Protein AF-A0A7V9UW97-F1 (afdb_monomer)

Radius of gyration: 15.86 Å; Cα contacts (8 Å, |Δi|>4): 150; chains: 1; bounding box: 31×38×50 Å

Secondary structure (DSSP, 8-state):
-TTTTT-GGG-PPP-S--HHHIIIIIGGG-S-EE---SSS--TTHHHHHHTT--EEE---HHHHHHHHSS----EE-SSHHHHHHHHHHHHH-HHHHHHHHHHHHHHHHHHS-HHHH-----

Solvent-accessible surface area (backbone atoms only — not comparable to full-atom values): 7113 Å² total; per-residue (Å²): 107,52,66,85,71,69,43,51,93,80,58,84,87,76,75,94,72,54,74,64,50,42,62,72,62,47,53,74,73,46,75,61,45,75,42,60,45,57,93,62,80,53,71,72,40,51,56,44,16,51,73,35,28,30,35,37,19,20,64,52,57,90,59,48,23,74,77,66,76,46,84,71,61,48,48,64,20,71,47,75,66,43,46,51,49,50,53,51,51,46,70,77,31,65,66,55,35,54,52,36,1,51,48,18,21,51,50,37,59,65,69,65,31,61,84,73,64,60,80,76,92,123

Structure (mmCIF, N/CA/C/O backbone):
data_AF-A0A7V9UW97-F1
#
_entry.id   AF-A0A7V9UW97-F1
#
loop_
_atom_site.group_PDB
_atom_site.id
_atom_site.type_symbol
_atom_site.label_atom_id
_atom_site.label_alt_id
_atom_site.label_comp_id
_atom_site.label_asym_id
_atom_site.label_entity_id
_atom_site.label_seq_id
_atom_site.pdbx_PDB_ins_code
_atom_site.Cartn_x
_atom_site.Cartn_y
_atom_site.Cartn_z
_atom_site.occupancy
_atom_site.B_iso_or_equiv
_atom_site.auth_seq_id
_atom_site.auth_comp_id
_atom_site.auth_asym_id
_atom_site.auth_atom_id
_atom_site.pdbx_PDB_model_num
ATOM 1 N N . ILE A 1 1 ? 0.898 0.277 22.934 1.00 84.12 1 ILE A N 1
ATOM 2 C CA . ILE A 1 1 ? 0.897 1.669 22.395 1.00 84.12 1 ILE A CA 1
ATOM 3 C C . ILE A 1 1 ? -0.499 2.078 21.932 1.00 84.12 1 ILE A C 1
ATOM 5 O O . ILE A 1 1 ? -0.956 3.118 22.378 1.00 84.12 1 ILE A O 1
ATOM 9 N N . ILE A 1 2 ? -1.179 1.269 21.112 1.00 89.50 2 ILE A N 1
ATOM 10 C CA . ILE A 1 2 ? -2.540 1.537 20.605 1.00 89.50 2 ILE A CA 1
ATOM 11 C C . ILE A 1 2 ? -3.542 1.820 21.737 1.00 89.50 2 ILE A C 1
ATOM 13 O O . ILE A 1 2 ? -4.174 2.873 21.736 1.00 89.50 2 ILE A O 1
ATOM 17 N N . GLU A 1 3 ? -3.606 0.945 22.745 1.00 90.12 3 GLU A N 1
ATOM 18 C CA . GLU A 1 3 ? -4.487 1.121 23.913 1.00 90.12 3 GLU A CA 1
ATOM 19 C C . GLU A 1 3 ? -4.168 2.389 24.704 1.00 90.12 3 GLU A C 1
ATOM 21 O O . GLU A 1 3 ? -5.047 3.205 24.960 1.00 90.12 3 GLU A O 1
ATOM 26 N N . ARG A 1 4 ? -2.885 2.605 25.018 1.00 94.56 4 ARG A N 1
ATOM 27 C CA . ARG A 1 4 ? -2.415 3.789 25.754 1.00 94.56 4 ARG A CA 1
ATOM 28 C C . ARG A 1 4 ? -2.756 5.107 25.046 1.00 94.56 4 ARG A C 1
ATOM 30 O O . ARG A 1 4 ? -2.921 6.117 25.714 1.00 94.56 4 ARG A O 1
ATO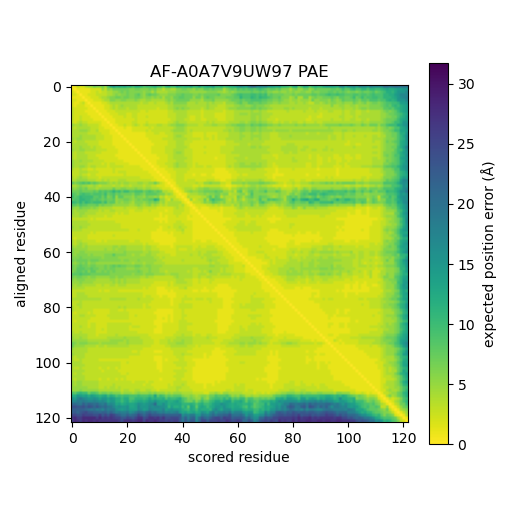M 37 N N . GLN A 1 5 ? -2.828 5.101 23.716 1.00 93.94 5 GLN A N 1
ATOM 38 C CA . GLN A 1 5 ? -3.170 6.272 22.902 1.00 93.94 5 GLN A CA 1
ATOM 39 C C . GLN A 1 5 ? -4.680 6.372 22.600 1.00 93.94 5 GLN A C 1
ATOM 41 O O . GLN A 1 5 ? -5.100 7.281 21.893 1.00 93.94 5 GLN A O 1
ATOM 46 N N . GLY A 1 6 ? -5.508 5.447 23.104 1.00 95.62 6 GLY A N 1
ATOM 47 C CA . GLY A 1 6 ? -6.959 5.463 22.890 1.00 95.62 6 GLY A CA 1
ATOM 48 C C . GLY A 1 6 ? -7.402 5.083 21.472 1.00 95.62 6 GLY A C 1
ATOM 49 O O . GLY A 1 6 ? -8.534 5.379 21.084 1.00 95.62 6 GLY A O 1
ATOM 50 N N . TYR A 1 7 ? -6.541 4.423 20.690 1.00 95.50 7 TYR A N 1
ATOM 51 C CA . TYR A 1 7 ? -6.832 4.060 19.298 1.00 95.50 7 TYR A CA 1
ATOM 52 C C . TYR A 1 7 ? -7.505 2.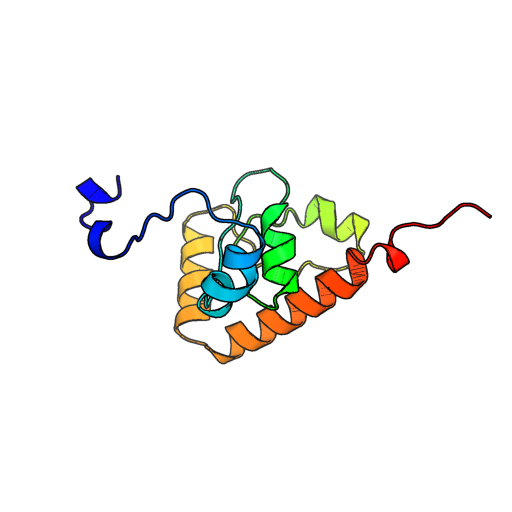696 19.128 1.00 95.50 7 TYR A C 1
ATOM 54 O O . TYR A 1 7 ? -7.884 2.356 18.012 1.00 95.50 7 TYR A O 1
ATOM 62 N N . SER A 1 8 ? -7.711 1.928 20.202 1.00 96.12 8 SER A N 1
ATOM 63 C CA . SER A 1 8 ? -8.255 0.562 20.114 1.00 96.12 8 SER A CA 1
ATOM 64 C C . SER A 1 8 ? -9.595 0.480 19.382 1.00 96.12 8 SER A C 1
ATOM 66 O O . SER A 1 8 ? -9.822 -0.466 18.644 1.00 96.12 8 SER A O 1
ATOM 68 N N . LYS A 1 9 ? -10.458 1.497 19.503 1.00 96.06 9 LYS A N 1
ATOM 69 C CA . LYS A 1 9 ? -11.756 1.543 18.803 1.00 96.06 9 LYS A CA 1
ATOM 70 C C . LYS A 1 9 ? -11.659 1.675 17.275 1.00 96.06 9 LYS A C 1
AT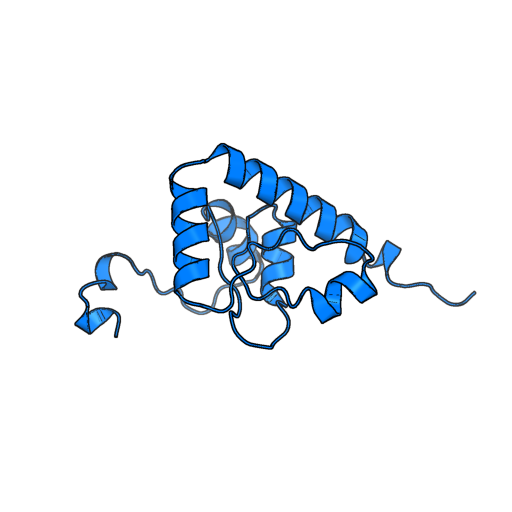OM 72 O O . LYS A 1 9 ? -12.668 1.532 16.597 1.00 96.06 9 LYS A O 1
ATOM 77 N N . PHE A 1 10 ? -10.478 1.992 16.746 1.00 95.00 10 PHE A N 1
ATOM 78 C CA . PHE A 1 10 ? -10.211 2.126 15.311 1.00 95.00 10 PHE A CA 1
ATOM 79 C C . PHE A 1 10 ? -9.410 0.947 14.749 1.00 95.00 10 PHE A C 1
ATOM 81 O O . PHE A 1 10 ? -9.084 0.943 13.566 1.00 95.00 10 PHE A O 1
ATOM 88 N N . VAL A 1 11 ? -9.059 -0.031 15.588 1.00 95.12 11 VAL A N 1
ATOM 89 C CA . VAL A 1 11 ? -8.240 -1.180 15.202 1.00 95.12 11 VAL A CA 1
ATOM 90 C C . VAL A 1 11 ? -9.060 -2.444 15.395 1.00 95.12 11 VAL A C 1
ATOM 92 O O . VAL A 1 11 ? -9.481 -2.757 16.505 1.00 95.12 11 VAL A O 1
ATOM 95 N N . THR A 1 12 ? -9.262 -3.184 14.309 1.00 94.56 12 THR A N 1
ATOM 96 C CA . THR A 1 12 ? -9.803 -4.544 14.362 1.00 94.56 12 THR A CA 1
ATOM 97 C C . THR A 1 12 ? -8.649 -5.515 14.176 1.00 94.56 12 THR A C 1
ATOM 99 O O . THR A 1 12 ? -7.967 -5.469 13.155 1.00 94.56 12 THR A O 1
ATOM 102 N N . TRP A 1 13 ? -8.419 -6.372 15.169 1.00 94.38 13 TRP A N 1
ATOM 103 C CA . TRP A 1 13 ? -7.454 -7.461 15.065 1.00 94.38 13 TRP A CA 1
ATOM 104 C C . TRP A 1 13 ? -8.158 -8.683 14.493 1.00 94.38 13 TRP A C 1
ATOM 106 O O . TRP A 1 13 ? -9.126 -9.166 15.078 1.00 94.38 13 TRP A O 1
ATOM 116 N N . LEU A 1 14 ? -7.674 -9.162 13.355 1.00 93.62 14 LEU A N 1
ATOM 117 C CA . LEU A 1 14 ? -8.099 -10.433 12.787 1.00 93.62 14 LEU A CA 1
ATOM 118 C C . LEU A 1 14 ? -7.131 -11.519 13.260 1.00 93.62 14 LEU A C 1
ATOM 120 O O . LEU A 1 14 ? -5.941 -11.254 13.442 1.00 93.62 14 LEU A O 1
ATOM 124 N N . GLY A 1 15 ? -7.660 -12.716 13.514 1.00 94.75 15 GLY A N 1
ATOM 125 C CA . GLY A 1 15 ? -6.839 -13.893 13.783 1.00 94.75 15 GLY A CA 1
ATOM 126 C C . GLY A 1 15 ? -6.124 -14.375 12.521 1.00 94.75 15 GLY A C 1
ATOM 127 O O . GLY A 1 15 ? -6.006 -13.652 11.532 1.00 94.75 15 GLY A O 1
ATOM 128 N N . GLU A 1 16 ? -5.665 -15.623 12.545 1.00 95.81 16 GLU A N 1
ATOM 129 C CA . GLU A 1 16 ? -5.259 -16.292 11.312 1.00 95.81 16 GLU A CA 1
ATOM 130 C C . GLU A 1 16 ? -6.461 -16.393 10.366 1.00 95.81 16 GLU A C 1
ATOM 132 O O . GLU A 1 16 ? -7.551 -16.787 10.782 1.00 95.81 16 GLU A O 1
ATOM 137 N N . VAL A 1 17 ? -6.251 -16.009 9.109 1.00 94.12 17 VAL A N 1
ATOM 138 C CA . VAL A 1 17 ? -7.255 -16.066 8.044 1.00 94.12 17 VAL A CA 1
ATOM 139 C C . VAL A 1 17 ? -6.709 -16.894 6.896 1.00 94.12 17 VAL A C 1
ATOM 141 O O . VAL A 1 17 ? -5.502 -16.909 6.637 1.00 94.12 17 VAL A O 1
ATOM 144 N N . SER A 1 18 ? -7.601 -17.579 6.189 1.00 95.06 18 SER A N 1
ATOM 145 C CA . SER A 1 18 ? -7.206 -18.291 4.976 1.00 95.06 18 SER A CA 1
ATOM 146 C C . SER A 1 18 ? -6.837 -17.307 3.861 1.00 95.06 18 SER A C 1
ATOM 148 O O . SER A 1 18 ? -7.267 -16.152 3.848 1.00 95.06 18 SER A O 1
ATOM 150 N N . GLN A 1 19 ? -6.059 -17.775 2.885 1.00 91.75 19 GLN A N 1
ATOM 151 C CA . GLN A 1 19 ? -5.731 -16.975 1.705 1.00 91.75 19 GLN A CA 1
ATOM 152 C C . GLN A 1 19 ? -6.993 -16.576 0.916 1.00 91.75 19 GLN A C 1
ATOM 154 O O . GLN A 1 19 ? -7.078 -15.460 0.408 1.00 91.75 19 GLN A O 1
ATOM 159 N N . ASP A 1 20 ? -7.975 -17.477 0.846 1.00 94.12 20 ASP A N 1
ATOM 160 C CA . ASP A 1 20 ? -9.255 -17.241 0.177 1.00 94.12 20 ASP A CA 1
ATOM 161 C C . ASP A 1 20 ? -10.048 -16.118 0.862 1.00 94.12 20 ASP A C 1
ATOM 163 O O . ASP A 1 20 ? -10.411 -15.137 0.219 1.00 94.12 20 ASP A O 1
ATOM 167 N N . GLU A 1 21 ? -10.200 -16.194 2.186 1.00 95.25 21 GLU A N 1
ATOM 168 C CA . GLU A 1 21 ? -10.859 -15.159 2.994 1.00 95.25 21 GLU A CA 1
ATOM 169 C C . GLU A 1 21 ? -10.147 -13.804 2.870 1.00 95.25 21 GLU A C 1
ATOM 171 O O . GLU A 1 21 ? -10.780 -12.759 2.687 1.00 95.25 21 GLU A O 1
ATOM 176 N N . LEU A 1 22 ? -8.809 -13.807 2.902 1.00 91.81 22 LEU A N 1
ATOM 177 C CA . LEU A 1 22 ? -8.029 -12.588 2.723 1.00 91.81 22 LEU A CA 1
ATOM 178 C C . LEU A 1 22 ? -8.374 -11.901 1.396 1.00 91.81 22 LEU A C 1
ATOM 180 O O . LEU A 1 22 ? -8.658 -10.701 1.390 1.00 91.81 22 LEU A O 1
ATOM 184 N N . PHE A 1 23 ? -8.379 -12.636 0.284 1.00 92.00 23 PHE A N 1
ATOM 185 C CA . PHE A 1 23 ? -8.533 -12.036 -1.043 1.00 92.00 23 PHE A CA 1
ATOM 186 C C . PHE A 1 23 ? -9.978 -11.841 -1.501 1.00 92.00 23 PHE A C 1
ATOM 188 O O . PHE A 1 23 ? -10.228 -10.903 -2.259 1.00 92.00 23 PHE A O 1
ATOM 195 N N . ASN A 1 24 ? -10.922 -12.652 -1.027 1.00 93.44 24 ASN A N 1
ATOM 196 C CA . ASN A 1 24 ? -12.324 -12.561 -1.434 1.00 93.44 24 ASN A CA 1
ATOM 197 C C . ASN A 1 24 ? -13.176 -11.727 -0.470 1.00 93.44 24 ASN A C 1
ATOM 199 O O . ASN A 1 24 ? -14.129 -11.088 -0.917 1.00 93.44 24 ASN A O 1
ATOM 203 N N . ASP A 1 25 ? -12.811 -11.648 0.815 1.00 93.94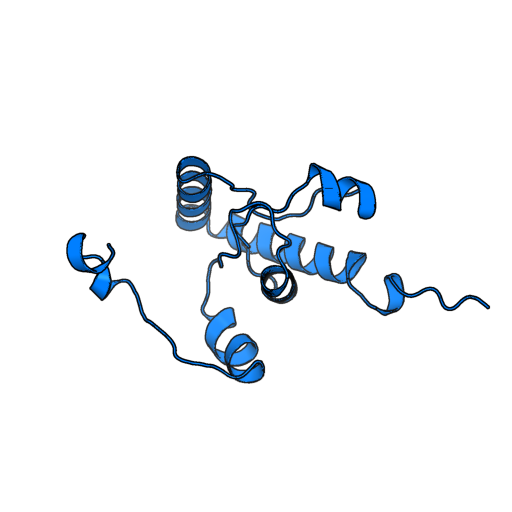 25 ASP A N 1
ATOM 204 C CA . ASP A 1 25 ? -13.644 -10.980 1.821 1.00 93.94 25 ASP A CA 1
ATOM 205 C C . ASP A 1 25 ? -13.010 -9.730 2.426 1.00 93.94 25 ASP A C 1
ATOM 207 O O . ASP A 1 25 ? -13.724 -8.753 2.692 1.00 93.94 25 ASP A O 1
ATOM 211 N N . ILE A 1 26 ? -11.699 -9.748 2.682 1.00 93.88 26 ILE A N 1
ATOM 212 C CA . ILE A 1 26 ? -11.012 -8.680 3.424 1.00 93.88 26 ILE A CA 1
ATOM 213 C C . ILE A 1 26 ? -10.467 -7.616 2.468 1.00 93.88 26 ILE A C 1
ATOM 215 O O . ILE A 1 26 ? -10.915 -6.469 2.505 1.00 93.88 26 ILE A O 1
ATOM 219 N N . VAL A 1 27 ? -9.546 -7.986 1.574 1.00 93.31 27 VAL A N 1
ATOM 220 C CA . VAL A 1 27 ? -8.877 -7.067 0.632 1.00 93.31 27 VAL A CA 1
ATOM 221 C C . VAL A 1 27 ? -9.858 -6.271 -0.244 1.00 93.31 27 VAL A C 1
ATOM 223 O O . VAL A 1 27 ? -9.610 -5.082 -0.477 1.00 93.31 27 VAL A O 1
ATOM 226 N N . PRO A 1 28 ? -11.005 -6.820 -0.693 1.00 93.06 28 PRO A N 1
ATOM 227 C CA . PRO A 1 28 ? -11.984 -6.039 -1.446 1.00 93.06 28 PRO A CA 1
ATOM 228 C C . PRO A 1 28 ? -12.588 -4.873 -0.657 1.00 93.06 28 PRO A C 1
ATOM 230 O O . PRO A 1 28 ? -13.005 -3.897 -1.277 1.00 93.06 28 PRO A O 1
ATOM 233 N N . LYS A 1 29 ? -12.593 -4.929 0.680 1.00 93.25 29 LYS A N 1
ATOM 234 C CA . LYS A 1 29 ? -13.075 -3.854 1.564 1.00 93.25 29 LYS A CA 1
ATOM 235 C C . LYS A 1 29 ? -11.968 -2.866 1.957 1.00 93.25 29 LYS A C 1
ATOM 237 O O . LYS A 1 29 ? -12.254 -1.866 2.610 1.00 93.25 29 LYS A O 1
ATOM 242 N N . CYS A 1 30 ? -10.716 -3.136 1.587 1.00 92.94 30 CYS A N 1
ATOM 243 C CA . CYS A 1 30 ? -9.582 -2.266 1.875 1.00 92.94 30 CYS A CA 1
ATOM 244 C C . CYS A 1 30 ? -9.431 -1.178 0.804 1.00 92.94 30 CYS A C 1
ATOM 246 O O . CYS A 1 30 ? -9.365 -1.468 -0.389 1.00 92.94 30 CYS A O 1
ATOM 248 N N . ASP A 1 31 ? -9.292 0.072 1.245 1.00 95.00 31 ASP A N 1
ATOM 249 C CA . ASP A 1 31 ? -8.950 1.204 0.375 1.00 95.00 31 ASP A CA 1
ATOM 250 C C . ASP A 1 31 ? -7.443 1.262 0.061 1.00 95.00 31 ASP A C 1
ATOM 252 O O . ASP A 1 31 ? -7.030 1.674 -1.020 1.00 95.00 31 ASP A O 1
ATOM 256 N N . VAL A 1 32 ? -6.620 0.859 1.030 1.00 95.75 32 VAL A N 1
ATOM 257 C CA . VAL A 1 32 ? -5.154 0.852 0.993 1.00 95.75 32 VAL A CA 1
ATOM 258 C C . VAL A 1 32 ? -4.657 -0.216 1.963 1.00 95.75 32 VAL A C 1
ATOM 260 O O . VAL A 1 32 ? -5.302 -0.458 2.987 1.00 95.75 32 VAL A O 1
ATOM 263 N N . ALA A 1 33 ? -3.517 -0.838 1.669 1.00 95.81 33 ALA A N 1
ATOM 264 C CA . ALA A 1 33 ? -2.844 -1.725 2.613 1.00 95.81 33 ALA A CA 1
ATOM 265 C C . ALA A 1 33 ? -1.430 -1.246 2.943 1.00 95.81 33 ALA A C 1
ATOM 267 O O . ALA A 1 33 ? -0.846 -0.410 2.250 1.00 95.81 33 ALA A O 1
ATOM 268 N N . PHE A 1 34 ? -0.886 -1.837 4.000 1.00 95.12 34 PHE A N 1
ATOM 269 C CA . PHE A 1 34 ? 0.498 -1.681 4.412 1.00 95.12 34 PHE A CA 1
ATOM 270 C C . PHE A 1 34 ? 1.223 -3.017 4.294 1.00 95.12 34 PHE A C 1
ATOM 272 O O . PHE A 1 34 ? 0.649 -4.061 4.600 1.00 95.12 34 PHE A O 1
ATOM 279 N N . ASP A 1 35 ? 2.493 -2.962 3.915 1.00 93.19 35 ASP A N 1
ATOM 280 C CA . ASP A 1 35 ? 3.459 -4.039 4.143 1.00 93.19 35 ASP A CA 1
ATOM 281 C C . ASP A 1 35 ? 4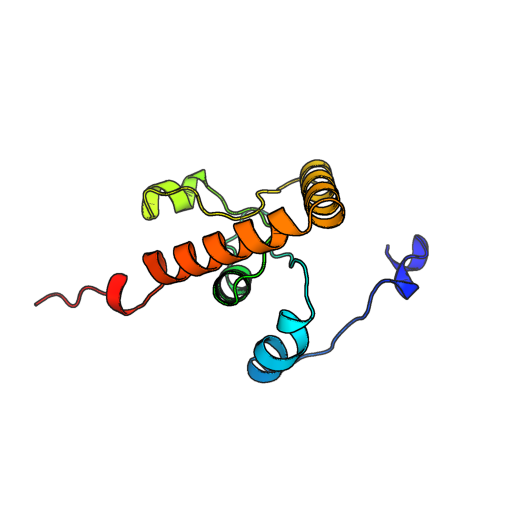.662 -3.442 4.897 1.00 93.19 35 ASP A C 1
ATOM 283 O O . ASP A 1 35 ? 4.612 -2.309 5.389 1.00 93.19 35 ASP A O 1
ATOM 287 N N . GLN A 1 36 ? 5.738 -4.203 5.043 1.00 90.56 36 GLN A N 1
ATOM 288 C CA . GLN A 1 36 ? 6.929 -3.806 5.764 1.00 90.56 36 GLN A CA 1
ATOM 289 C C . GLN A 1 36 ? 7.450 -2.431 5.298 1.00 90.56 36 GLN A C 1
ATOM 291 O O . GLN A 1 36 ? 7.599 -2.138 4.111 1.00 90.56 36 GLN A O 1
ATOM 296 N N . LEU A 1 37 ? 7.733 -1.580 6.282 1.00 93.44 37 LEU A N 1
ATOM 297 C CA . LEU A 1 37 ? 8.315 -0.242 6.108 1.00 93.44 37 LEU A CA 1
ATOM 298 C C . LEU A 1 37 ? 9.833 -0.251 6.368 1.00 93.44 37 LEU A C 1
ATOM 300 O O . LEU A 1 37 ? 10.462 0.797 6.481 1.00 93.44 37 LEU A O 1
ATOM 304 N N . GLY A 1 38 ? 10.409 -1.443 6.543 1.00 88.44 38 GLY A N 1
ATOM 305 C CA . GLY A 1 38 ? 11.814 -1.668 6.859 1.00 88.44 38 GLY A CA 1
ATOM 306 C C . GLY A 1 38 ? 12.650 -1.933 5.609 1.00 88.44 38 GLY A C 1
ATOM 307 O O . GLY A 1 38 ? 12.325 -1.498 4.514 1.00 88.44 38 GLY A O 1
ATOM 308 N N . GLY A 1 39 ? 13.769 -2.636 5.769 1.00 83.81 39 GLY A N 1
ATOM 309 C CA . GLY A 1 39 ? 14.678 -2.955 4.663 1.00 83.81 39 GLY A CA 1
ATOM 310 C C . GLY A 1 39 ? 14.369 -4.262 3.928 1.00 83.81 39 GLY A C 1
ATOM 311 O O . GLY A 1 39 ? 15.239 -4.745 3.212 1.00 83.81 39 GLY A O 1
ATOM 312 N N . GLN A 1 40 ? 13.212 -4.887 4.144 1.00 82.12 40 GLN A N 1
ATOM 313 C CA . GLN A 1 40 ? 12.935 -6.231 3.619 1.00 82.12 40 GLN A CA 1
ATOM 314 C C . GLN A 1 40 ? 12.257 -6.172 2.242 1.00 82.12 40 GLN A C 1
ATOM 316 O O . GLN A 1 40 ? 1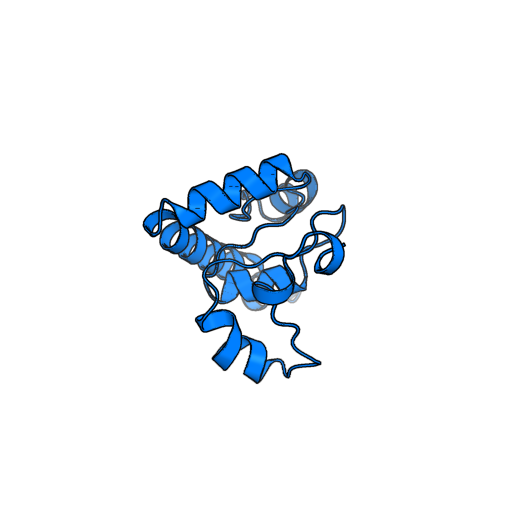2.139 -5.105 1.644 1.00 82.12 40 GLN A O 1
ATOM 321 N N . TRP A 1 41 ? 11.868 -7.325 1.701 1.00 79.88 41 TRP A N 1
ATOM 322 C CA . TRP A 1 41 ? 11.039 -7.401 0.498 1.00 79.88 41 TRP A CA 1
ATOM 323 C C . TRP A 1 41 ? 9.547 -7.395 0.864 1.00 79.88 41 TRP A C 1
ATOM 325 O O . TRP A 1 41 ? 9.154 -7.935 1.896 1.00 79.88 41 TRP A O 1
ATOM 335 N N . ILE A 1 42 ? 8.718 -6.794 0.008 1.00 81.31 42 ILE A N 1
ATOM 336 C CA . ILE A 1 42 ? 7.255 -6.679 0.146 1.00 81.31 42 ILE A CA 1
ATOM 337 C C . ILE A 1 42 ? 6.515 -7.934 -0.355 1.00 81.31 42 ILE A C 1
ATOM 339 O O . ILE A 1 42 ? 5.737 -7.887 -1.309 1.00 81.31 42 ILE A O 1
ATOM 343 N N . GLY A 1 43 ? 6.809 -9.088 0.249 1.00 82.31 43 GLY A N 1
ATOM 344 C CA . GLY A 1 43 ? 6.304 -10.385 -0.218 1.00 82.31 43 GLY A CA 1
ATOM 345 C C . GLY A 1 43 ? 4.772 -10.463 -0.268 1.00 82.31 43 GLY A C 1
ATOM 346 O O . GLY A 1 43 ? 4.204 -10.764 -1.315 1.00 82.31 43 GLY A O 1
ATOM 347 N N . ALA A 1 44 ? 4.090 -10.152 0.840 1.00 83.12 44 ALA A N 1
ATOM 348 C CA . ALA A 1 44 ? 2.625 -10.192 0.899 1.00 83.12 44 ALA A CA 1
ATOM 349 C C . ALA A 1 44 ? 1.979 -9.016 0.144 1.00 83.12 44 ALA A C 1
ATOM 351 O O . ALA A 1 44 ? 0.904 -9.154 -0.445 1.00 83.12 44 ALA A O 1
ATOM 352 N N . GLY A 1 45 ? 2.659 -7.869 0.115 1.00 91.12 45 GLY A N 1
ATOM 353 C CA . GLY A 1 45 ? 2.228 -6.667 -0.582 1.00 91.12 45 GLY A CA 1
ATOM 354 C C . GLY A 1 45 ? 2.054 -6.857 -2.089 1.00 91.12 45 GLY A C 1
ATOM 355 O O . GLY A 1 45 ? 1.150 -6.259 -2.670 1.00 91.12 45 GLY A O 1
ATOM 356 N N . ALA A 1 46 ? 2.829 -7.747 -2.717 1.00 90.94 46 ALA A N 1
ATOM 357 C CA . ALA A 1 46 ? 2.670 -8.073 -4.134 1.00 90.94 46 ALA A CA 1
ATOM 358 C C . ALA A 1 46 ? 1.264 -8.610 -4.466 1.00 90.94 46 ALA A C 1
ATOM 360 O O . ALA A 1 46 ? 0.694 -8.253 -5.497 1.00 90.94 46 ALA A O 1
ATOM 361 N N . PHE A 1 47 ? 0.652 -9.405 -3.580 1.00 92.12 47 PHE A N 1
ATOM 362 C CA . PHE A 1 47 ? -0.710 -9.901 -3.798 1.00 92.12 47 PHE A CA 1
ATOM 363 C C . PHE A 1 47 ? -1.76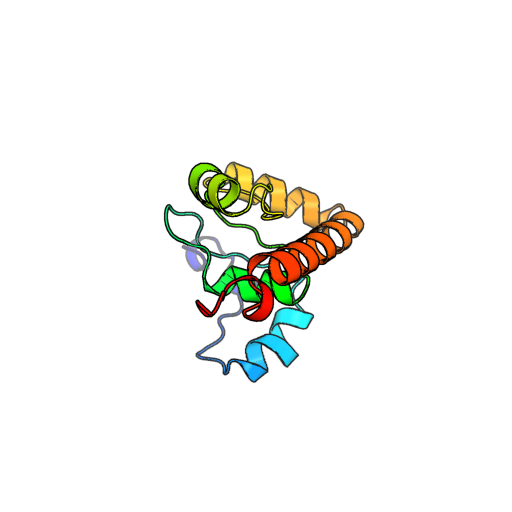0 -8.794 -3.669 1.00 92.12 47 PHE A C 1
ATOM 365 O O . PHE A 1 47 ? -2.725 -8.758 -4.428 1.00 92.12 47 PHE A O 1
ATOM 372 N N . ILE A 1 48 ? -1.555 -7.855 -2.745 1.00 94.94 48 ILE A N 1
ATOM 373 C CA . ILE A 1 48 ? -2.422 -6.680 -2.602 1.00 94.94 48 ILE A CA 1
ATOM 374 C C . ILE A 1 48 ? -2.387 -5.835 -3.879 1.00 94.94 48 ILE A C 1
ATOM 376 O O . ILE A 1 48 ? -3.431 -5.457 -4.415 1.00 94.94 48 ILE A O 1
ATOM 380 N N . MET A 1 49 ? -1.181 -5.595 -4.395 1.00 95.56 49 MET A N 1
ATOM 381 C CA . MET A 1 49 ? -0.972 -4.900 -5.660 1.00 95.56 49 MET A CA 1
ATOM 382 C C . MET A 1 49 ? -1.641 -5.645 -6.826 1.00 95.56 49 MET A C 1
ATOM 384 O O . MET A 1 49 ? -2.314 -5.014 -7.638 1.00 95.56 49 MET A O 1
ATOM 388 N N . ALA A 1 50 ? -1.551 -6.981 -6.871 1.00 93.94 50 ALA A N 1
ATOM 389 C CA . ALA A 1 50 ? -2.216 -7.817 -7.879 1.00 93.94 50 ALA A CA 1
ATOM 390 C C . ALA A 1 50 ? -3.748 -7.665 -7.871 1.00 93.94 50 ALA A C 1
ATOM 392 O O . ALA A 1 50 ? -4.391 -7.674 -8.924 1.00 93.94 50 ALA A O 1
ATOM 393 N N . MET A 1 51 ? -4.333 -7.478 -6.684 1.00 94.12 51 MET A N 1
ATOM 394 C CA . MET A 1 51 ? -5.764 -7.214 -6.498 1.00 94.12 51 MET A CA 1
ATOM 395 C C . MET A 1 51 ? -6.166 -5.775 -6.848 1.00 94.12 51 MET A C 1
ATOM 397 O O . MET A 1 51 ? -7.341 -5.419 -6.760 1.00 94.12 51 MET A O 1
ATOM 401 N N . GLY A 1 52 ? -5.215 -4.945 -7.277 1.00 95.69 52 GLY A N 1
ATOM 402 C CA . GLY A 1 52 ? -5.456 -3.566 -7.675 1.00 95.69 52 GLY A CA 1
ATOM 403 C C . GLY A 1 52 ? -5.684 -2.628 -6.495 1.00 95.69 52 GLY A C 1
ATOM 404 O O . GLY A 1 52 ? -6.456 -1.675 -6.605 1.00 95.69 52 GLY A O 1
ATOM 405 N N . ARG A 1 53 ? -5.049 -2.903 -5.351 1.00 96.19 53 ARG A N 1
ATOM 406 C CA . ARG A 1 53 ? -5.089 -2.031 -4.174 1.00 96.19 53 ARG A CA 1
ATOM 407 C C . ARG A 1 53 ? -3.749 -1.309 -3.990 1.00 96.19 53 ARG A C 1
ATOM 409 O O . ARG A 1 53 ? -2.708 -1.955 -4.107 1.00 96.19 53 ARG A O 1
ATOM 416 N N . PRO A 1 54 ? -3.754 0.002 -3.679 1.00 97.38 54 PRO A N 1
ATOM 417 C CA . PRO A 1 54 ? -2.538 0.719 -3.315 1.00 97.38 54 PRO A CA 1
ATOM 418 C C . PRO A 1 54 ? -1.835 0.078 -2.117 1.00 97.38 54 PRO A C 1
ATOM 420 O O . PRO A 1 54 ? -2.481 -0.292 -1.129 1.00 97.38 54 PRO A O 1
ATOM 423 N N . LEU A 1 55 ? -0.507 0.013 -2.190 1.00 97.62 55 LEU A N 1
ATOM 424 C CA . LEU A 1 55 ? 0.343 -0.510 -1.128 1.00 97.62 55 LEU A CA 1
ATOM 425 C C . LEU A 1 55 ? 1.277 0.582 -0.605 1.00 97.62 55 LEU A C 1
ATOM 427 O O . LEU A 1 55 ? 2.098 1.094 -1.362 1.00 97.62 55 LEU A O 1
ATOM 431 N N . ILE A 1 56 ? 1.186 0.908 0.686 1.00 97.88 56 ILE A N 1
ATOM 432 C CA . ILE A 1 56 ? 2.177 1.737 1.383 1.00 97.88 56 ILE A CA 1
ATOM 433 C C . ILE A 1 56 ? 3.230 0.817 1.993 1.00 97.88 56 ILE A C 1
ATOM 435 O O . ILE A 1 56 ? 2.937 0.036 2.899 1.00 97.88 56 ILE A O 1
ATOM 439 N N . ALA A 1 57 ? 4.457 0.904 1.495 1.00 97.06 57 ALA A N 1
ATOM 440 C CA . ALA A 1 57 ? 5.561 0.068 1.947 1.00 97.06 57 ALA A CA 1
ATOM 441 C C . ALA A 1 57 ? 6.909 0.710 1.606 1.00 97.06 57 ALA A C 1
ATOM 443 O O . ALA A 1 57 ? 6.974 1.672 0.835 1.00 97.06 57 ALA A O 1
ATOM 444 N N . ASN A 1 58 ? 7.996 0.133 2.118 1.00 95.56 58 ASN A N 1
ATOM 445 C CA . ASN A 1 58 ? 9.315 0.401 1.563 1.00 95.56 58 ASN A CA 1
ATOM 446 C C . ASN A 1 58 ? 9.563 -0.549 0.384 1.00 95.56 58 ASN A C 1
ATOM 448 O O . ASN A 1 58 ? 9.987 -1.691 0.562 1.00 95.56 58 ASN A O 1
ATOM 452 N N . GLY A 1 59 ? 9.288 -0.062 -0.824 1.00 91.81 59 GLY A N 1
ATOM 453 C CA . GLY A 1 59 ? 9.420 -0.794 -2.078 1.00 91.81 59 GLY A CA 1
ATOM 454 C C . GLY A 1 59 ? 10.859 -1.010 -2.545 1.00 91.81 59 GLY A C 1
ATOM 455 O O . GLY A 1 59 ? 11.034 -1.660 -3.567 1.00 91.81 59 GLY A O 1
ATOM 456 N N . ARG A 1 60 ? 11.872 -0.497 -1.824 1.00 91.31 60 ARG A N 1
ATOM 457 C CA . ARG A 1 60 ? 13.310 -0.639 -2.143 1.00 91.31 60 ARG A CA 1
ATOM 458 C C . ARG A 1 60 ? 13.609 -0.389 -3.637 1.00 91.31 60 ARG A C 1
ATOM 460 O O . ARG A 1 60 ? 14.142 -1.284 -4.306 1.00 91.31 60 ARG A O 1
ATOM 467 N N . PRO A 1 61 ? 13.235 0.782 -4.188 1.00 89.75 61 PRO A N 1
ATOM 468 C CA . PRO A 1 61 ? 13.374 1.069 -5.616 1.00 89.75 61 PRO A CA 1
ATOM 469 C C . PRO A 1 61 ? 14.807 0.860 -6.125 1.00 89.75 61 PRO A C 1
ATOM 471 O O . PRO A 1 61 ? 15.014 0.326 -7.209 1.00 89.75 61 PRO A O 1
ATOM 474 N N . GLU A 1 62 ? 15.811 1.137 -5.293 1.00 89.62 62 GLU A N 1
ATOM 475 C CA . GLU A 1 62 ? 17.222 0.932 -5.616 1.00 89.62 62 GLU A CA 1
ATOM 476 C C . GLU A 1 62 ? 17.608 -0.533 -5.891 1.00 89.62 62 GLU A C 1
ATOM 478 O O . GLU A 1 62 ? 18.665 -0.790 -6.463 1.00 89.62 62 GLU A O 1
ATOM 483 N N . ILE A 1 63 ? 16.769 -1.492 -5.488 1.00 87.06 63 ILE A N 1
ATOM 484 C CA . ILE A 1 63 ? 16.922 -2.917 -5.801 1.00 87.06 63 ILE A CA 1
ATOM 485 C C . ILE A 1 63 ? 16.008 -3.293 -6.969 1.00 87.06 63 ILE A C 1
ATOM 487 O O . ILE A 1 63 ? 16.467 -3.829 -7.976 1.00 87.06 63 ILE A O 1
ATOM 491 N N . PHE A 1 64 ? 14.704 -3.046 -6.831 1.00 84.56 64 PHE A N 1
ATOM 492 C CA . PHE A 1 64 ? 13.707 -3.637 -7.728 1.00 84.56 64 PHE A CA 1
ATOM 493 C C . PHE A 1 64 ? 13.567 -2.904 -9.060 1.00 84.56 64 PHE A C 1
ATOM 495 O O . PHE A 1 64 ? 13.268 -3.547 -10.067 1.00 84.56 64 PHE A O 1
ATOM 502 N N . GLU A 1 65 ? 13.843 -1.602 -9.118 1.00 90.56 65 GLU A N 1
ATOM 503 C CA . GLU A 1 65 ? 13.828 -0.872 -10.391 1.00 90.56 65 GLU A CA 1
ATOM 504 C C . GLU A 1 65 ? 14.964 -1.328 -11.299 1.00 90.56 65 GLU A C 1
ATOM 506 O O . GLU A 1 65 ? 14.781 -1.427 -12.507 1.00 90.56 65 GLU A O 1
ATOM 511 N N . HIS A 1 66 ? 16.123 -1.686 -10.735 1.00 87.38 66 HIS A N 1
ATOM 512 C CA . HIS A 1 66 ? 17.221 -2.238 -11.527 1.00 87.38 66 HIS A CA 1
ATOM 513 C C . HIS A 1 66 ? 16.858 -3.595 -12.149 1.00 87.38 66 HIS A C 1
ATOM 515 O O . HIS A 1 66 ? 17.261 -3.886 -13.272 1.00 87.38 66 HIS A O 1
ATOM 521 N N . LEU A 1 67 ? 16.072 -4.409 -11.436 1.00 85.00 67 LEU A N 1
ATOM 522 C CA . LEU A 1 67 ? 15.628 -5.724 -11.907 1.00 85.00 67 LEU A CA 1
ATOM 523 C C . LEU A 1 67 ? 14.497 -5.633 -12.938 1.00 85.00 67 LEU A C 1
ATOM 525 O O . LEU A 1 67 ? 14.464 -6.418 -13.879 1.00 85.00 67 LEU A O 1
ATOM 529 N N . THR A 1 68 ? 13.567 -4.697 -12.751 1.00 87.56 68 THR A N 1
ATOM 530 C CA . THR A 1 68 ? 12.352 -4.583 -13.578 1.00 87.56 68 THR A CA 1
ATOM 531 C C . THR A 1 68 ? 12.460 -3.529 -14.681 1.00 87.56 68 THR A C 1
ATOM 533 O O . THR A 1 68 ? 11.649 -3.512 -15.606 1.00 87.56 68 THR A O 1
ATOM 536 N N . GLY A 1 69 ? 13.456 -2.644 -14.607 1.00 90.69 69 GLY A N 1
ATOM 537 C CA . GLY A 1 69 ? 13.611 -1.495 -15.501 1.00 90.69 69 GLY A CA 1
ATOM 538 C C . GLY A 1 69 ? 12.516 -0.434 -15.342 1.00 90.69 69 GLY A C 1
ATOM 539 O O . GLY A 1 69 ? 12.397 0.444 -16.195 1.00 90.69 69 GLY A O 1
ATOM 540 N N . GLU A 1 70 ? 11.693 -0.521 -14.295 1.00 92.12 70 GLU A N 1
ATOM 541 C CA . GLU A 1 70 ? 10.511 0.312 -14.092 1.00 92.12 70 GLU A CA 1
ATOM 542 C C . GLU A 1 70 ? 10.304 0.623 -12.606 1.00 92.12 70 GLU A C 1
ATOM 544 O O . GLU A 1 70 ? 10.484 -0.235 -11.743 1.00 92.12 70 GLU A O 1
ATOM 549 N N . VAL A 1 71 ? 9.880 1.856 -12.322 1.00 92.06 71 VAL A N 1
ATOM 550 C CA . VAL A 1 71 ? 9.493 2.299 -10.978 1.00 92.06 71 VAL A CA 1
ATOM 551 C C . VAL A 1 71 ? 8.263 1.519 -10.523 1.00 92.06 71 VAL A C 1
ATOM 553 O O . VAL A 1 71 ? 7.215 1.566 -11.166 1.00 92.06 71 VAL A O 1
ATOM 556 N N . SER A 1 72 ? 8.375 0.819 -9.395 1.00 93.38 72 SER A N 1
ATOM 557 C CA . SER A 1 72 ? 7.228 0.135 -8.799 1.00 93.38 72 SER A CA 1
ATOM 558 C C . SER A 1 72 ? 6.197 1.159 -8.303 1.00 93.38 72 SER A C 1
ATOM 560 O O . SER A 1 72 ? 6.575 2.094 -7.594 1.00 93.38 72 SER A O 1
ATOM 562 N N . PRO A 1 73 ? 4.891 0.990 -8.586 1.00 96.25 73 PRO A N 1
ATOM 563 C CA . PRO A 1 73 ? 3.833 1.918 -8.168 1.00 96.25 73 PRO A CA 1
ATOM 564 C C . PRO A 1 73 ? 3.469 1.786 -6.676 1.00 96.25 73 PRO A C 1
ATOM 566 O O . PRO A 1 73 ? 2.351 2.089 -6.259 1.00 96.25 73 PRO A O 1
ATOM 569 N N . VAL A 1 74 ? 4.410 1.324 -5.852 1.00 96.62 74 VAL A N 1
ATOM 570 C CA . VAL A 1 74 ? 4.295 1.326 -4.395 1.00 96.62 74 VAL A CA 1
ATOM 571 C C . VAL A 1 74 ? 4.254 2.772 -3.907 1.00 96.62 74 VAL A C 1
ATOM 573 O O . VAL A 1 74 ? 5.045 3.621 -4.321 1.00 96.62 74 VAL A O 1
ATOM 576 N N . CYS A 1 75 ? 3.361 3.050 -2.961 1.00 97.69 75 CYS A N 1
ATOM 577 C CA . CYS A 1 75 ? 3.355 4.286 -2.193 1.00 97.69 75 CYS A CA 1
ATOM 578 C C . CYS A 1 75 ? 4.567 4.281 -1.247 1.00 97.69 75 CYS A C 1
ATOM 580 O O . CYS A 1 75 ? 4.452 3.930 -0.071 1.00 97.69 75 CYS A O 1
ATOM 582 N N . GLN A 1 76 ? 5.740 4.613 -1.795 1.00 96.69 76 GLN A N 1
ATOM 583 C CA . GLN A 1 76 ? 7.037 4.492 -1.133 1.00 96.69 76 GLN A CA 1
ATOM 584 C C . GLN A 1 76 ? 7.052 5.227 0.213 1.00 96.69 76 GLN A C 1
ATOM 586 O O . GLN A 1 76 ? 6.823 6.439 0.268 1.00 96.69 76 GLN A O 1
ATOM 591 N N . ALA A 1 77 ? 7.339 4.492 1.289 1.00 97.38 77 ALA A N 1
ATOM 592 C CA . ALA A 1 77 ? 7.463 5.027 2.639 1.00 97.38 77 ALA A CA 1
ATOM 593 C C . ALA A 1 77 ? 8.407 4.176 3.504 1.00 97.38 77 ALA A C 1
ATOM 595 O O . ALA A 1 77 ? 8.235 2.965 3.626 1.00 97.38 77 ALA A O 1
ATOM 596 N N . ALA A 1 78 ? 9.362 4.829 4.165 1.00 95.94 78 ALA A N 1
ATOM 597 C CA . ALA A 1 78 ? 10.250 4.239 5.171 1.00 95.94 78 ALA A CA 1
ATOM 598 C C . ALA A 1 78 ? 10.170 4.973 6.525 1.00 95.94 78 ALA A C 1
ATOM 600 O O . ALA A 1 78 ? 10.746 4.542 7.524 1.00 95.94 78 ALA A O 1
ATOM 601 N N . THR A 1 79 ? 9.445 6.092 6.576 1.00 96.25 79 THR A N 1
ATOM 602 C CA . THR A 1 79 ? 9.305 6.942 7.758 1.00 96.25 79 THR A CA 1
ATOM 603 C C . THR A 1 79 ? 7.835 7.228 8.086 1.00 96.25 79 THR A C 1
ATOM 605 O O . THR A 1 79 ? 6.975 7.223 7.201 1.00 96.25 79 THR A O 1
ATOM 608 N N . PRO A 1 80 ? 7.510 7.568 9.350 1.00 96.12 80 PRO A N 1
ATOM 609 C CA . PRO A 1 80 ? 6.157 7.987 9.721 1.00 96.12 80 PRO A CA 1
ATOM 610 C C . PRO A 1 80 ? 5.647 9.206 8.936 1.00 96.12 80 PRO A C 1
ATOM 612 O O . PRO A 1 80 ? 4.446 9.328 8.702 1.00 96.12 80 PRO A O 1
ATOM 615 N N . GLY A 1 81 ? 6.549 10.110 8.532 1.00 98.31 81 GLY A N 1
ATOM 616 C CA . GLY A 1 81 ? 6.205 11.287 7.733 1.00 98.31 81 GLY A CA 1
ATOM 617 C C . GLY A 1 81 ? 5.691 10.913 6.344 1.00 98.31 81 GLY A C 1
ATOM 618 O O . GLY A 1 81 ? 4.644 11.406 5.928 1.00 98.31 81 GLY A O 1
ATOM 619 N N . GLU A 1 82 ? 6.371 9.987 5.669 1.00 98.12 82 GLU A N 1
ATOM 620 C CA . GLU A 1 82 ? 5.968 9.478 4.351 1.00 98.12 82 GLU A CA 1
ATOM 621 C C . GLU A 1 82 ? 4.678 8.656 4.432 1.00 98.12 82 GLU A C 1
ATOM 623 O O . GLU A 1 82 ? 3.783 8.827 3.606 1.00 98.12 82 GLU A O 1
ATOM 628 N N . VAL A 1 83 ? 4.520 7.837 5.479 1.00 97.94 83 VAL A N 1
ATOM 629 C CA . VAL A 1 83 ? 3.256 7.132 5.746 1.00 97.94 83 VAL A CA 1
ATOM 630 C C . VAL A 1 83 ? 2.101 8.125 5.895 1.00 97.94 83 VAL A C 1
ATOM 632 O O . VAL A 1 83 ? 1.050 7.967 5.274 1.00 97.94 83 VAL A O 1
ATOM 635 N N . CYS A 1 84 ? 2.291 9.176 6.696 1.00 98.12 84 CYS A N 1
ATOM 636 C CA . CYS A 1 84 ? 1.277 10.205 6.916 1.00 98.12 84 CYS A CA 1
ATOM 637 C C . CYS A 1 84 ? 0.944 10.971 5.627 1.00 98.12 84 CYS A C 1
ATOM 639 O O . CYS A 1 84 ? -0.225 11.271 5.376 1.00 98.12 84 CYS A O 1
ATOM 641 N N . PHE A 1 85 ? 1.950 11.260 4.798 1.00 98.19 85 PHE A N 1
ATOM 642 C CA . PHE A 1 85 ? 1.757 11.869 3.485 1.00 98.19 85 PHE A CA 1
ATOM 643 C C . PHE A 1 85 ? 0.839 11.014 2.602 1.00 98.19 85 PHE A C 1
ATOM 645 O O . PHE A 1 85 ? -0.180 11.517 2.124 1.00 98.19 85 PHE A O 1
ATOM 652 N N . TRP A 1 86 ? 1.142 9.722 2.445 1.00 98.12 86 TRP A N 1
ATOM 653 C CA . TRP A 1 86 ? 0.346 8.828 1.603 1.00 98.12 86 TRP A CA 1
ATOM 654 C C . TRP A 1 86 ? -1.062 8.601 2.141 1.00 98.12 86 TRP A C 1
ATOM 656 O O . TRP A 1 86 ? -2.019 8.689 1.376 1.00 98.12 86 TRP A O 1
ATOM 666 N N . LEU A 1 87 ? -1.216 8.399 3.452 1.00 97.19 87 LEU A N 1
ATOM 667 C CA . LEU A 1 87 ? -2.536 8.276 4.074 1.00 97.19 87 LEU A CA 1
ATOM 668 C C . LEU A 1 87 ? -3.409 9.503 3.799 1.00 97.19 87 LEU A C 1
ATOM 670 O O . LEU A 1 87 ? -4.564 9.355 3.412 1.00 97.19 87 LEU A O 1
ATOM 674 N N . LYS A 1 88 ? -2.862 10.716 3.953 1.00 97.94 88 LYS A N 1
ATOM 675 C CA . LYS A 1 88 ? -3.595 11.952 3.646 1.00 97.94 88 LYS A CA 1
ATOM 676 C C . LYS A 1 88 ? -3.948 12.036 2.167 1.00 97.94 88 LYS A C 1
ATOM 678 O O . LYS A 1 88 ? -5.099 12.314 1.844 1.00 97.94 88 LYS A O 1
ATOM 683 N N . LYS A 1 89 ? -2.982 11.784 1.282 1.00 97.75 89 LYS A N 1
ATOM 684 C CA . LYS A 1 89 ? -3.192 11.852 -0.167 1.00 97.75 89 LYS A CA 1
ATOM 685 C C . LYS A 1 89 ? -4.327 10.922 -0.608 1.00 97.75 89 LYS A C 1
ATOM 687 O O . LYS A 1 89 ? -5.261 11.378 -1.253 1.00 97.75 89 LYS A O 1
ATOM 692 N N . LEU A 1 90 ? -4.290 9.659 -0.184 1.00 96.81 90 LEU A N 1
ATOM 693 C CA . LEU A 1 90 ? -5.298 8.655 -0.542 1.00 96.81 90 LEU A CA 1
ATOM 694 C C . LEU A 1 90 ? -6.653 8.903 0.139 1.00 96.81 90 LEU A C 1
ATOM 696 O O . LEU A 1 90 ? -7.695 8.596 -0.432 1.00 96.81 90 LEU A O 1
ATOM 700 N N . TYR A 1 91 ? -6.661 9.478 1.344 1.00 96.06 91 TYR A N 1
ATOM 701 C CA . TYR A 1 91 ? -7.901 9.838 2.032 1.00 96.06 91 TYR A CA 1
ATOM 702 C C . TYR A 1 91 ? -8.654 10.969 1.321 1.00 96.06 91 TYR A C 1
ATOM 704 O O . TYR A 1 91 ? -9.875 10.904 1.181 1.00 96.06 91 TYR A O 1
ATOM 712 N N . PHE A 1 92 ? -7.937 12.004 0.873 1.00 97.06 92 PHE A N 1
ATOM 713 C CA . PHE A 1 92 ? -8.549 13.167 0.227 1.00 97.06 92 PHE A CA 1
ATOM 714 C C . PHE A 1 92 ? -8.802 12.976 -1.271 1.00 97.06 92 PHE A C 1
ATOM 716 O O . PHE A 1 92 ? -9.684 13.641 -1.810 1.00 97.06 92 PHE A O 1
ATOM 723 N N . ASP A 1 93 ? -8.080 12.069 -1.933 1.00 95.75 93 ASP A N 1
ATOM 724 C CA . ASP A 1 93 ? -8.220 11.816 -3.365 1.00 95.75 93 ASP A CA 1
ATOM 725 C C . ASP A 1 93 ? -8.506 10.337 -3.664 1.00 95.75 93 ASP A C 1
ATOM 727 O O . ASP A 1 93 ? -7.617 9.492 -3.779 1.00 95.75 93 ASP A O 1
ATOM 731 N N . ARG A 1 94 ? -9.795 10.025 -3.839 1.00 93.00 94 ARG A N 1
ATOM 732 C CA . ARG A 1 94 ? -10.247 8.679 -4.218 1.00 93.00 94 ARG A CA 1
ATOM 733 C C . ARG A 1 94 ? -9.894 8.314 -5.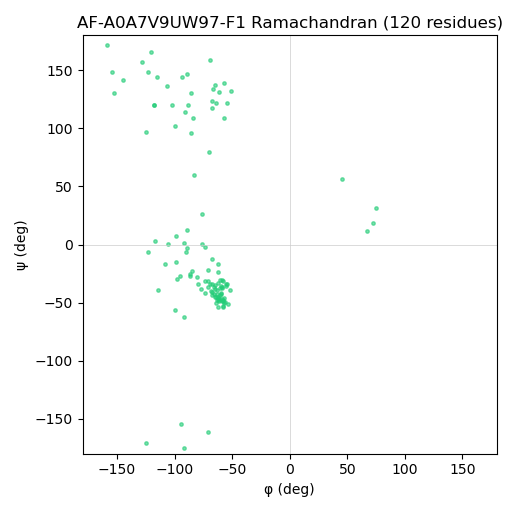660 1.00 93.00 94 ARG A C 1
ATOM 735 O O . ARG A 1 94 ? -9.835 7.128 -5.977 1.00 93.00 94 ARG A O 1
ATOM 742 N N . THR A 1 95 ? -9.657 9.293 -6.535 1.00 96.62 95 THR A N 1
ATOM 743 C CA . THR A 1 95 ? -9.222 9.006 -7.910 1.00 96.62 95 THR A CA 1
ATOM 744 C C . THR A 1 95 ? -7.804 8.448 -7.912 1.00 96.62 95 THR A C 1
ATOM 746 O O . THR A 1 95 ? -7.512 7.510 -8.655 1.00 96.62 95 THR A O 1
ATOM 749 N N . GLU A 1 96 ? -6.972 8.921 -6.984 1.00 96.62 96 GLU A N 1
ATOM 750 C CA . GLU A 1 96 ? -5.608 8.443 -6.800 1.00 96.62 96 GLU A CA 1
ATOM 751 C C . GLU A 1 96 ? -5.553 6.983 -6.330 1.00 96.62 96 GLU A C 1
ATOM 753 O O . GLU A 1 96 ? -4.711 6.220 -6.801 1.00 96.62 96 GLU A O 1
ATOM 758 N N . ILE A 1 97 ? -6.492 6.553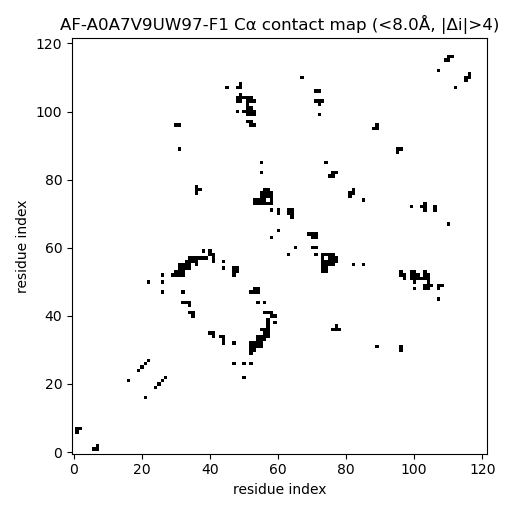 -5.476 1.00 96.56 97 ILE A N 1
ATOM 759 C CA . ILE A 1 97 ? -6.621 5.139 -5.079 1.00 96.56 97 ILE A CA 1
ATOM 760 C C . ILE A 1 97 ? -6.834 4.252 -6.308 1.00 96.56 97 ILE A C 1
ATOM 762 O O . ILE A 1 97 ? -6.144 3.247 -6.473 1.00 96.56 97 ILE A O 1
ATOM 766 N N . ASN A 1 98 ? -7.768 4.630 -7.184 1.00 96.56 98 ASN A N 1
ATOM 767 C CA . ASN A 1 98 ? -8.083 3.845 -8.377 1.00 96.56 98 ASN A CA 1
ATOM 768 C C . ASN A 1 98 ? -6.921 3.835 -9.375 1.00 96.56 98 ASN A C 1
ATOM 770 O O . ASN A 1 98 ? -6.611 2.788 -9.942 1.00 96.56 98 ASN A O 1
ATOM 774 N N . ARG A 1 99 ? -6.264 4.985 -9.571 1.00 98.00 99 ARG A N 1
ATOM 775 C CA . ARG A 1 99 ? -5.113 5.112 -10.471 1.00 98.00 99 ARG A CA 1
ATOM 776 C C . ARG A 1 99 ? -3.952 4.230 -10.012 1.00 98.00 99 ARG A C 1
ATOM 778 O O . ARG A 1 99 ? -3.498 3.384 -10.777 1.00 98.00 99 ARG A O 1
ATOM 785 N N . ILE A 1 100 ? -3.526 4.374 -8.755 1.00 98.12 100 ILE A N 1
ATOM 786 C CA . ILE A 1 100 ? -2.416 3.595 -8.186 1.00 98.12 100 ILE A CA 1
ATOM 787 C C . ILE A 1 100 ? -2.771 2.110 -8.121 1.00 98.12 100 ILE A C 1
ATOM 789 O O . ILE A 1 100 ? -1.924 1.265 -8.395 1.00 98.12 100 ILE A O 1
ATOM 793 N N . GLY A 1 101 ? -4.021 1.774 -7.795 1.00 97.38 101 GLY A N 1
ATOM 794 C CA . GLY A 1 101 ? -4.499 0.397 -7.815 1.00 97.38 101 GLY A CA 1
ATOM 795 C C . GLY A 1 101 ? -4.363 -0.248 -9.196 1.00 97.38 101 GLY A C 1
ATOM 796 O O . GLY A 1 101 ? -3.800 -1.334 -9.321 1.00 97.38 101 GLY A O 1
ATOM 797 N N . LEU A 1 102 ? -4.808 0.441 -10.251 1.00 97.81 102 LEU A N 1
ATOM 798 C CA . LEU A 1 102 ? -4.671 -0.042 -11.626 1.00 97.81 102 LEU A CA 1
ATOM 799 C C . LEU A 1 102 ? -3.200 -0.198 -12.038 1.00 97.81 102 LEU A C 1
ATOM 801 O O . LEU A 1 102 ? -2.827 -1.229 -12.594 1.00 97.81 102 LEU A O 1
ATOM 805 N N . GLU A 1 103 ? -2.362 0.791 -11.732 1.00 97.94 103 GLU A N 1
ATOM 806 C CA . GLU A 1 103 ? -0.920 0.732 -12.001 1.00 97.94 103 GLU A CA 1
ATOM 807 C C . GLU A 1 103 ? -0.256 -0.432 -11.264 1.00 97.94 103 GLU A C 1
ATOM 809 O O . GLU A 1 103 ? 0.514 -1.177 -11.865 1.00 97.94 103 GLU A O 1
ATOM 814 N N . SER A 1 104 ? -0.615 -0.646 -9.997 1.00 96.75 104 SER A N 1
ATOM 815 C CA . SER A 1 104 ? -0.129 -1.761 -9.179 1.00 96.75 104 SER A CA 1
ATOM 816 C C . SER A 1 104 ? -0.470 -3.108 -9.798 1.00 96.75 104 SER A C 1
ATOM 818 O O . SER A 1 104 ? 0.407 -3.961 -9.940 1.00 96.75 104 SER A O 1
ATOM 820 N N . LYS A 1 105 ? -1.718 -3.285 -10.240 1.00 96.38 105 LYS A N 1
ATOM 821 C CA . LYS A 1 105 ? -2.148 -4.519 -10.900 1.00 96.38 105 LYS A CA 1
ATOM 822 C C . LYS A 1 105 ? -1.376 -4.759 -12.193 1.00 96.38 105 LYS A C 1
ATOM 824 O O . LYS A 1 105 ? -0.874 -5.862 -12.402 1.00 96.38 105 LYS A O 1
ATOM 829 N N . ASN A 1 106 ? -1.245 -3.729 -13.024 1.00 95.81 106 ASN A N 1
ATOM 830 C CA . ASN A 1 106 ? -0.525 -3.817 -14.292 1.00 95.81 106 ASN A CA 1
ATOM 831 C C . ASN A 1 106 ? 0.961 -4.139 -14.075 1.00 95.81 106 ASN A C 1
ATOM 833 O O . ASN A 1 106 ? 1.511 -4.991 -14.771 1.00 95.81 106 ASN A O 1
ATOM 837 N N . TYR A 1 107 ? 1.598 -3.508 -13.084 1.00 95.00 107 TYR A N 1
ATOM 838 C CA . TYR A 1 107 ? 2.996 -3.755 -12.734 1.00 95.00 107 TYR A CA 1
ATOM 839 C C . TYR A 1 107 ? 3.222 -5.209 -12.303 1.00 95.00 107 TYR A C 1
ATOM 841 O O . TYR A 1 107 ? 4.122 -5.875 -12.815 1.00 95.00 107 TYR A O 1
ATOM 849 N N . ILE A 1 108 ? 2.370 -5.738 -11.416 1.00 93.56 108 ILE A N 1
ATOM 850 C CA . ILE A 1 108 ? 2.471 -7.134 -10.974 1.00 93.56 108 ILE A CA 1
ATOM 851 C C . ILE A 1 108 ? 2.233 -8.099 -12.138 1.00 93.56 108 ILE A C 1
ATOM 853 O O . ILE A 1 108 ? 3.014 -9.027 -12.327 1.00 93.56 108 ILE A O 1
ATOM 857 N N . GLN A 1 109 ? 1.210 -7.869 -12.964 1.00 92.44 109 GLN A N 1
ATOM 858 C CA . GLN A 1 109 ? 0.948 -8.715 -14.133 1.00 92.44 109 GLN A CA 1
ATOM 859 C C . GLN A 1 109 ? 2.127 -8.745 -15.113 1.00 92.44 109 GLN A C 1
ATOM 861 O O . GLN A 1 109 ? 2.416 -9.794 -15.684 1.00 92.44 109 GLN A O 1
ATOM 866 N N . LYS A 1 110 ? 2.815 -7.613 -15.286 1.00 91.44 110 LYS A N 1
ATOM 867 C CA . LYS A 1 110 ? 3.955 -7.479 -16.195 1.00 91.44 110 LYS A CA 1
ATOM 868 C C . LYS A 1 110 ? 5.223 -8.164 -15.684 1.00 91.44 110 LYS A C 1
ATOM 870 O O . LYS A 1 110 ? 5.928 -8.765 -16.484 1.00 91.44 110 LYS A O 1
ATOM 875 N N . HIS A 1 111 ? 5.531 -8.040 -14.391 1.00 88.94 111 HIS A N 1
ATOM 876 C CA . HIS A 1 111 ? 6.850 -8.415 -13.852 1.00 88.94 111 HIS A CA 1
ATOM 877 C C . HIS A 1 111 ? 6.853 -9.679 -12.985 1.00 88.94 111 HIS A C 1
ATOM 879 O O . HIS A 1 111 ? 7.914 -10.250 -12.748 1.00 88.94 111 HIS A O 1
ATOM 885 N N . TYR A 1 112 ? 5.687 -10.122 -12.508 1.00 85.62 112 TYR A N 1
ATOM 886 C CA . TYR A 1 112 ? 5.544 -11.262 -11.591 1.00 85.62 112 TYR A CA 1
ATOM 887 C C . TYR A 1 112 ? 4.747 -12.417 -12.208 1.00 85.62 112 TYR A C 1
ATOM 889 O O . TYR A 1 112 ? 4.493 -13.418 -11.534 1.00 85.62 112 TYR A O 1
ATOM 897 N N . SER A 1 113 ? 4.329 -12.304 -13.474 1.00 80.00 113 SER A N 1
ATOM 898 C CA . SER A 1 113 ? 3.724 -13.438 -14.167 1.00 80.00 113 SER A CA 1
ATOM 899 C C . SER A 1 113 ? 4.783 -14.512 -14.391 1.00 80.00 113 SER A C 1
ATOM 901 O O . SER A 1 113 ? 5.802 -14.269 -15.036 1.00 80.00 113 SER A O 1
ATOM 903 N N . ILE A 1 114 ? 4.520 -15.725 -13.904 1.00 71.81 114 ILE A N 1
ATOM 904 C CA . ILE A 1 114 ? 5.402 -16.887 -14.085 1.00 71.81 114 ILE A CA 1
ATOM 905 C C . ILE A 1 114 ? 5.755 -17.084 -15.565 1.00 71.81 114 ILE A C 1
ATOM 907 O O . ILE A 1 114 ? 6.906 -17.363 -15.886 1.00 71.81 114 ILE A O 1
ATOM 911 N N . GLU A 1 115 ? 4.784 -16.874 -16.454 1.00 68.75 115 GLU A N 1
ATOM 912 C CA . GLU A 1 115 ? 4.950 -16.986 -17.906 1.00 68.75 115 GLU A CA 1
ATOM 913 C C . GLU A 1 115 ? 5.964 -15.976 -18.460 1.00 68.75 115 GLU A C 1
ATOM 915 O O . GLU A 1 115 ? 6.673 -16.277 -19.414 1.00 68.75 115 GLU A O 1
ATOM 920 N N . SER A 1 116 ? 6.053 -14.789 -17.852 1.00 65.25 116 SER A N 1
ATOM 921 C CA . SER A 1 116 ? 7.029 -13.755 -18.220 1.00 65.25 116 SER A CA 1
ATOM 922 C C . SER A 1 116 ? 8.382 -13.908 -17.521 1.00 65.25 116 SER A C 1
ATOM 924 O O . SER A 1 116 ? 9.392 -13.431 -18.034 1.00 65.25 116 SER A O 1
ATOM 926 N N . THR A 1 117 ? 8.417 -14.549 -16.349 1.00 64.88 117 THR A N 1
ATOM 927 C CA . THR A 1 117 ? 9.599 -14.586 -15.475 1.00 64.88 117 THR A CA 1
ATOM 928 C C . THR A 1 117 ? 10.427 -15.865 -15.647 1.00 64.88 117 THR A C 1
ATOM 930 O O . THR A 1 117 ? 11.642 -15.833 -15.453 1.00 64.88 117 THR A O 1
ATOM 933 N N . ILE A 1 118 ? 9.814 -16.996 -16.018 1.00 65.88 118 ILE A N 1
ATOM 934 C CA . ILE A 1 118 ? 10.516 -18.274 -16.196 1.00 65.88 118 ILE A CA 1
ATOM 935 C C . ILE A 1 118 ? 10.788 -18.521 -17.682 1.00 65.88 118 ILE A C 1
ATOM 937 O O . ILE A 1 118 ? 9.927 -18.995 -18.417 1.00 65.88 118 ILE A O 1
ATOM 941 N N . ASN A 1 119 ? 12.030 -18.282 -18.106 1.00 60.69 119 ASN A N 1
ATOM 942 C CA . ASN A 1 119 ? 12.533 -18.827 -19.363 1.00 60.69 119 ASN A CA 1
ATOM 943 C C . ASN A 1 119 ? 13.025 -20.254 -19.114 1.00 60.69 119 ASN A C 1
ATOM 945 O O . ASN A 1 119 ? 14.059 -20.461 -18.476 1.00 60.69 119 ASN A O 1
ATOM 949 N N . PHE A 1 120 ? 12.298 -21.247 -19.624 1.00 55.09 120 PHE A N 1
ATOM 950 C CA . PHE A 1 120 ? 12.869 -22.581 -19.762 1.00 55.09 120 PHE A CA 1
ATOM 951 C C . PHE A 1 120 ? 13.965 -22.494 -20.824 1.00 55.09 120 PHE A C 1
ATOM 953 O O . PHE A 1 120 ? 13.685 -22.143 -21.968 1.00 55.09 120 PHE A O 1
ATOM 960 N N . PHE A 1 121 ? 15.215 -22.762 -20.441 1.00 55.59 121 PHE A N 1
ATOM 961 C CA . PHE A 1 121 ? 16.297 -22.934 -21.405 1.00 55.59 121 PHE A CA 1
ATOM 962 C C . PHE A 1 121 ? 15.898 -24.065 -22.363 1.00 55.59 121 PHE A C 1
ATOM 964 O O . PHE A 1 121 ? 15.809 -25.219 -21.944 1.00 55.59 121 PHE A O 1
ATOM 971 N N . SER A 1 122 ? 15.592 -23.710 -23.610 1.00 50.78 122 SER A N 1
ATOM 972 C CA . SER A 1 122 ? 15.398 -24.643 -24.724 1.00 50.78 122 SER A CA 1
ATOM 973 C C . SER A 1 122 ? 16.722 -24.929 -25.411 1.00 50.78 122 SER A C 1
ATOM 975 O O . SER A 1 122 ? 17.394 -23.926 -25.751 1.00 50.78 122 SER A O 1
#

pLDDT: mean 91.09, std 9.38, range [50.78, 98.31]

Mean predicted aligned error: 4.57 Å

Foldseek 3Di:
DCVVVVNVVVDDDDDDDDPCCCLPPPLVPDLEEEDALDDDDRVVVLVSLLSLFAYAHQNPCVPVCVVLVDRQLHQHHNDPVSVVVVVVVCVVDVVVRNVSSVSSNVSSCQDVPPVNPDDDDD

Nearest PDB structures (foldseek):
  6kqi-assembly1_A  TM=6.177E-01  e=2.480E-01  Homo sapiens
  7qnt-assembly1_AAA  TM=6.379E-01  e=8.697E-01  Staphylococcus epidermidis
  6vlc-assembly1_B  TM=6.389E-01  e=1.245E+00  Neisseria meningitidis Z2491
  5d00-assembly1_B  TM=7.085E-01  e=2.007E+00  Bacillus subtilis subsp. subtilis str. 168

Sequence (122 aa):
IIERQGYSKFVTWLGEVSQDELFNDIVPKCDVAFDQLGGQWIGAGAFIMAMGRPLIANGRPEIFEHLTGEVSPVCQAATPGEVCFWLKKLYFDRTEINRIGLESKNYIQKHYSIESTINFFS